Protein AF-K5ZKM0-F1 (afdb_monomer_lite)

Radius of gyration: 20.93 Å; chains: 1; bounding box: 51×48×50 Å

Structure (mmCIF, N/CA/C/O backbone):
data_AF-K5ZKM0-F1
#
_entry.id   AF-K5ZKM0-F1
#
loop_
_atom_site.group_PDB
_atom_site.id
_atom_site.type_symbol
_atom_site.label_atom_id
_atom_site.label_alt_id
_atom_site.label_comp_id
_atom_site.label_asym_id
_atom_site.label_entity_id
_atom_site.label_seq_id
_atom_site.pdbx_PDB_ins_code
_atom_site.Cartn_x
_atom_site.Cartn_y
_atom_site.Cartn_z
_atom_site.occupancy
_atom_site.B_iso_or_equiv
_atom_site.auth_seq_id
_atom_site.auth_comp_id
_atom_site.auth_asym_id
_atom_site.auth_atom_id
_atom_site.pdbx_PDB_model_num
ATOM 1 N N . MET A 1 1 ? 27.724 -3.318 -13.839 1.00 55.12 1 MET A N 1
ATOM 2 C CA . MET A 1 1 ? 26.305 -3.740 -13.854 1.00 55.12 1 MET A CA 1
ATOM 3 C C . MET A 1 1 ? 25.816 -4.066 -12.445 1.00 55.12 1 MET A C 1
ATOM 5 O O . MET A 1 1 ? 24.782 -3.535 -12.079 1.00 55.12 1 MET A O 1
ATOM 9 N N . GLU A 1 2 ? 26.570 -4.804 -11.618 1.00 61.38 2 GLU A N 1
ATOM 10 C CA . GLU A 1 2 ? 26.192 -5.079 -10.211 1.00 61.38 2 GLU A CA 1
ATOM 11 C C . GLU A 1 2 ? 25.971 -3.830 -9.340 1.00 61.38 2 GLU A C 1
ATOM 13 O O . GLU A 1 2 ? 25.011 -3.775 -8.576 1.00 61.38 2 GLU A O 1
ATOM 18 N N . THR A 1 3 ? 26.799 -2.793 -9.484 1.00 69.00 3 THR A N 1
ATOM 19 C CA . THR A 1 3 ? 26.662 -1.543 -8.714 1.00 69.00 3 THR A CA 1
ATOM 20 C C . THR A 1 3 ? 25.328 -0.833 -8.951 1.00 69.00 3 THR A C 1
ATOM 22 O O . THR A 1 3 ? 24.747 -0.298 -8.012 1.00 69.00 3 THR A O 1
ATOM 25 N N . ASN A 1 4 ? 24.800 -0.865 -10.178 1.00 69.69 4 ASN A N 1
ATOM 26 C CA . ASN A 1 4 ? 23.530 -0.218 -10.518 1.00 69.69 4 ASN A CA 1
ATOM 27 C C . ASN A 1 4 ? 22.342 -0.917 -9.848 1.00 69.69 4 ASN A C 1
ATOM 29 O O . ASN A 1 4 ? 21.410 -0.243 -9.424 1.00 69.69 4 ASN A O 1
ATOM 33 N N . ASN A 1 5 ? 22.402 -2.240 -9.692 1.00 72.06 5 ASN A N 1
ATOM 34 C CA . ASN A 1 5 ? 21.341 -3.018 -9.051 1.00 72.06 5 ASN A CA 1
ATOM 35 C C . ASN A 1 5 ? 21.298 -2.778 -7.535 1.00 72.06 5 ASN A C 1
ATOM 37 O O . ASN A 1 5 ? 20.221 -2.750 -6.951 1.00 72.06 5 ASN A O 1
ATOM 41 N N . LEU A 1 6 ? 22.454 -2.539 -6.904 1.00 77.62 6 LEU A N 1
ATOM 42 C CA . LEU A 1 6 ? 22.530 -2.163 -5.486 1.00 77.62 6 LEU A CA 1
ATOM 43 C C . LEU A 1 6 ? 22.080 -0.712 -5.238 1.00 77.62 6 LEU A C 1
ATOM 45 O O . LEU A 1 6 ? 21.530 -0.404 -4.184 1.00 77.62 6 LEU A O 1
ATOM 49 N N . LEU A 1 7 ? 22.299 0.182 -6.207 1.00 84.25 7 LEU A N 1
ATOM 50 C CA . LEU A 1 7 ? 21.907 1.594 -6.132 1.00 84.25 7 LEU A CA 1
ATOM 51 C C . LEU A 1 7 ? 20.444 1.837 -6.539 1.00 84.25 7 LEU A C 1
ATOM 53 O O . LEU A 1 7 ? 19.866 2.852 -6.148 1.00 84.25 7 LEU A O 1
ATOM 57 N N . ALA A 1 8 ? 19.835 0.922 -7.298 1.00 82.19 8 ALA A N 1
ATOM 58 C CA . ALA A 1 8 ? 18.485 1.069 -7.834 1.00 82.19 8 ALA A CA 1
ATOM 59 C C . ALA A 1 8 ? 17.401 1.308 -6.761 1.00 82.19 8 ALA A C 1
ATOM 61 O O . ALA A 1 8 ? 16.600 2.225 -6.971 1.00 82.19 8 ALA A O 1
ATOM 62 N N . PRO A 1 9 ? 17.375 0.608 -5.604 1.00 84.38 9 PRO A N 1
ATOM 63 C CA . PRO A 1 9 ? 16.399 0.879 -4.544 1.00 84.38 9 PRO A CA 1
ATOM 64 C C . PRO A 1 9 ? 16.574 2.268 -3.921 1.00 84.38 9 PRO A C 1
ATOM 66 O O . PRO A 1 9 ? 15.596 2.962 -3.658 1.00 84.38 9 PRO A O 1
ATOM 69 N N . LEU A 1 10 ? 17.821 2.711 -3.728 1.00 86.44 10 LEU A N 1
ATOM 70 C CA . LEU A 1 10 ? 18.122 4.031 -3.169 1.00 86.44 10 LEU A CA 1
ATOM 71 C C . LEU A 1 10 ? 17.677 5.149 -4.119 1.00 86.44 10 LEU A C 1
ATOM 73 O O . LEU A 1 10 ? 17.016 6.098 -3.699 1.00 86.44 10 LEU A O 1
ATOM 77 N N . PHE A 1 11 ? 18.005 5.020 -5.407 1.00 84.88 11 PHE A N 1
ATOM 78 C CA . PHE A 1 11 ? 17.559 5.955 -6.439 1.00 84.88 11 PHE A CA 1
ATOM 79 C C . PHE A 1 11 ? 16.040 5.950 -6.593 1.00 84.88 11 PHE A C 1
ATOM 81 O O . PHE A 1 11 ? 15.450 7.018 -6.743 1.00 84.88 11 PHE A O 1
ATOM 88 N N . PHE A 1 12 ? 15.399 4.782 -6.494 1.00 85.94 12 PHE A N 1
ATOM 89 C CA . PHE A 1 12 ? 13.944 4.680 -6.502 1.00 85.94 12 PHE A CA 1
ATOM 90 C C . PHE A 1 12 ? 13.325 5.460 -5.340 1.00 85.94 12 PHE A C 1
ATOM 92 O O . PHE A 1 12 ? 12.440 6.278 -5.568 1.00 85.94 12 PHE A O 1
ATOM 99 N N . VAL A 1 13 ? 13.819 5.275 -4.111 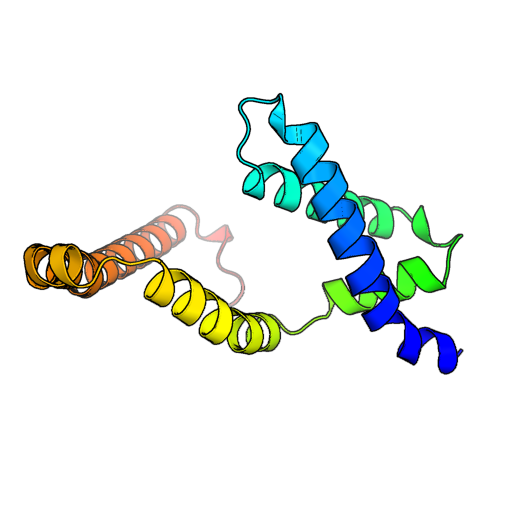1.00 88.31 13 VAL A N 1
ATOM 100 C CA . VAL A 1 13 ? 13.323 6.016 -2.942 1.00 88.31 13 VAL A CA 1
ATOM 101 C C . VAL A 1 13 ? 13.544 7.519 -3.113 1.00 88.31 13 VAL A C 1
ATOM 103 O O . VAL A 1 13 ? 12.625 8.296 -2.874 1.00 88.31 13 VAL A O 1
ATOM 106 N N . LEU A 1 14 ? 14.722 7.948 -3.574 1.00 90.31 14 LEU A N 1
ATOM 107 C CA . LEU A 1 14 ? 15.036 9.367 -3.766 1.00 90.31 14 LEU A CA 1
ATOM 108 C C . LEU A 1 14 ? 14.131 10.022 -4.823 1.00 90.31 14 LEU A C 1
ATOM 110 O O . LEU A 1 14 ? 13.525 11.063 -4.566 1.00 90.31 14 LEU A O 1
ATOM 114 N N . ILE A 1 15 ? 14.027 9.410 -6.005 1.00 87.75 15 ILE A N 1
ATOM 115 C CA . ILE A 1 15 ? 13.220 9.919 -7.121 1.00 87.75 15 ILE A CA 1
ATOM 116 C C . ILE A 1 15 ? 11.729 9.816 -6.791 1.00 87.75 15 ILE A C 1
ATOM 118 O O . ILE A 1 15 ? 10.984 10.750 -7.071 1.00 87.75 15 ILE A O 1
ATOM 122 N N . GLY A 1 16 ? 11.295 8.726 -6.157 1.00 88.25 16 GLY A N 1
ATOM 123 C CA . GLY A 1 16 ? 9.916 8.518 -5.725 1.00 88.25 16 GLY A CA 1
ATOM 124 C C . GLY A 1 16 ? 9.478 9.532 -4.670 1.00 88.25 16 GLY A C 1
ATOM 125 O O . GLY A 1 16 ? 8.415 10.138 -4.807 1.00 88.25 16 GLY A O 1
ATOM 126 N N . LEU A 1 17 ? 10.315 9.795 -3.661 1.00 90.38 17 LEU A N 1
ATOM 127 C CA . LEU A 1 17 ? 10.035 10.797 -2.629 1.00 90.38 17 LEU A CA 1
ATOM 128 C C . LEU A 1 17 ? 10.009 12.211 -3.221 1.00 90.38 17 LEU A C 1
ATOM 130 O O . LEU A 1 17 ? 9.095 12.985 -2.938 1.00 90.38 17 LEU A O 1
ATOM 134 N N . MET A 1 18 ? 10.984 12.547 -4.069 1.00 91.12 18 MET A N 1
ATOM 135 C CA . MET A 1 18 ? 11.067 13.865 -4.697 1.00 91.12 18 MET A CA 1
ATOM 136 C C . MET A 1 18 ? 9.920 14.094 -5.686 1.00 91.12 18 MET A C 1
ATOM 138 O O . MET A 1 18 ? 9.265 15.134 -5.633 1.00 91.12 18 MET A O 1
ATOM 142 N N . GLY A 1 19 ? 9.617 13.106 -6.529 1.00 90.25 19 GLY A N 1
ATOM 143 C CA . GLY A 1 19 ? 8.471 13.121 -7.435 1.00 90.25 19 GLY A CA 1
ATOM 144 C C . GLY A 1 19 ? 7.151 13.258 -6.678 1.00 90.25 19 GLY A C 1
ATOM 145 O O . GLY A 1 19 ? 6.348 14.128 -7.007 1.00 90.25 19 GLY A O 1
ATOM 146 N N . GLY A 1 20 ? 6.964 12.487 -5.603 1.00 90.44 20 GLY A N 1
ATOM 147 C CA . GLY A 1 20 ? 5.804 12.599 -4.719 1.00 90.44 20 GLY A CA 1
ATOM 148 C C . GLY A 1 20 ? 5.684 13.976 -4.059 1.00 90.44 20 GLY A C 1
ATOM 149 O O . GLY A 1 20 ? 4.603 14.560 -4.042 1.00 90.44 20 GLY A O 1
ATOM 150 N N . ALA A 1 21 ? 6.786 14.557 -3.577 1.00 91.50 21 ALA A N 1
ATOM 151 C CA . ALA A 1 21 ? 6.792 15.891 -2.975 1.00 91.50 21 ALA A CA 1
ATOM 152 C C . ALA A 1 21 ? 6.443 16.996 -3.988 1.00 91.50 21 ALA A C 1
ATOM 154 O O . ALA A 1 21 ? 5.619 17.866 -3.693 1.00 91.50 21 ALA A O 1
ATOM 155 N N . ILE A 1 22 ? 7.019 16.937 -5.193 1.00 91.69 22 ILE A N 1
ATOM 156 C CA . ILE A 1 22 ? 6.701 17.857 -6.295 1.00 91.69 22 ILE A CA 1
ATOM 157 C C . ILE A 1 22 ? 5.225 17.727 -6.670 1.00 91.69 22 ILE A C 1
ATOM 159 O O . ILE A 1 22 ? 4.527 18.734 -6.792 1.00 91.69 22 ILE A O 1
ATOM 163 N N . LEU A 1 23 ? 4.726 16.496 -6.790 1.00 90.38 23 LEU A N 1
ATOM 164 C CA . LEU A 1 23 ? 3.331 16.226 -7.107 1.00 90.38 23 LEU A CA 1
ATOM 165 C C . LEU A 1 23 ? 2.401 16.746 -6.004 1.00 90.38 23 LEU A C 1
ATOM 167 O O . LEU A 1 23 ? 1.409 17.404 -6.303 1.00 90.38 23 LEU A O 1
ATOM 171 N N . LYS A 1 24 ? 2.751 16.551 -4.727 1.00 88.56 24 LYS A N 1
ATOM 172 C CA . LYS A 1 24 ? 2.005 17.089 -3.579 1.00 88.56 24 LYS A CA 1
ATOM 173 C C . LYS A 1 24 ? 1.911 18.607 -3.640 1.00 88.56 24 LYS A C 1
ATOM 175 O O . LYS A 1 24 ? 0.851 19.172 -3.383 1.00 88.56 24 LYS A O 1
ATOM 180 N N . PHE A 1 25 ? 3.009 19.271 -3.991 1.00 88.44 25 PHE A N 1
ATOM 181 C CA . PHE A 1 25 ? 3.037 20.719 -4.136 1.00 88.44 25 PHE A CA 1
ATOM 182 C C . PHE A 1 25 ? 2.222 21.200 -5.347 1.00 88.44 25 PHE A C 1
ATOM 184 O O . PHE A 1 25 ? 1.438 22.140 -5.217 1.00 88.44 25 PHE A O 1
ATOM 191 N N . GLY A 1 26 ? 2.354 20.536 -6.499 1.00 85.81 26 GLY A N 1
ATOM 192 C CA . GLY A 1 26 ? 1.636 20.877 -7.730 1.00 85.81 26 GLY A CA 1
ATOM 193 C C . GLY A 1 26 ? 0.124 20.663 -7.624 1.00 85.81 26 GLY A C 1
ATOM 194 O O . GLY A 1 26 ? -0.654 21.529 -8.024 1.00 85.81 26 GLY A O 1
ATOM 195 N N . LEU A 1 27 ? -0.302 19.557 -7.009 1.00 84.62 27 LEU A N 1
ATOM 196 C CA . LEU A 1 27 ? -1.719 19.228 -6.833 1.00 84.62 27 LEU A CA 1
ATOM 197 C C . LEU A 1 27 ? -2.386 20.007 -5.700 1.00 84.62 27 LEU A C 1
ATOM 199 O O . LEU A 1 27 ? -3.610 20.019 -5.634 1.00 84.62 27 LEU A O 1
ATOM 203 N N . LYS A 1 28 ? -1.634 20.731 -4.860 1.00 79.75 28 LYS A N 1
ATOM 204 C CA . LYS A 1 28 ? -2.203 21.560 -3.782 1.00 79.75 28 LYS A CA 1
ATOM 205 C C . LYS A 1 28 ? -3.200 22.612 -4.293 1.00 79.75 28 LYS A C 1
ATOM 207 O O . LYS A 1 28 ? -4.050 23.064 -3.533 1.00 79.75 28 LYS A O 1
ATOM 212 N N . LYS A 1 29 ? -3.086 23.025 -5.562 1.00 77.12 29 LYS A N 1
ATOM 213 C CA . LYS A 1 29 ? -3.991 23.992 -6.209 1.00 77.12 29 LYS A CA 1
ATOM 214 C C . LYS A 1 29 ? -5.159 23.345 -6.962 1.00 77.12 29 LYS A C 1
ATOM 216 O O . LYS A 1 29 ? -6.019 24.068 -7.455 1.00 77.12 29 LYS A O 1
ATOM 221 N N . MET A 1 30 ? -5.184 22.020 -7.086 1.00 82.19 30 MET A N 1
ATOM 222 C CA . MET A 1 30 ? -6.235 21.283 -7.785 1.00 82.19 30 MET A CA 1
ATOM 223 C C . MET A 1 30 ? -7.250 20.716 -6.782 1.00 82.19 30 MET A C 1
ATOM 225 O O . MET A 1 30 ? -6.880 20.401 -5.655 1.00 82.19 30 MET A O 1
ATOM 229 N N . PRO A 1 31 ? -8.518 20.514 -7.181 1.00 82.38 31 PRO A N 1
ATOM 230 C CA . PRO A 1 31 ? -9.529 19.885 -6.326 1.00 82.38 31 PRO A CA 1
ATOM 231 C C . PRO A 1 31 ? -9.323 18.368 -6.151 1.00 82.38 31 PRO A C 1
ATOM 233 O O . PRO A 1 31 ? -10.118 17.711 -5.483 1.00 82.38 31 PRO A O 1
ATOM 236 N N . LEU A 1 32 ? -8.299 17.790 -6.788 1.00 83.50 32 LEU A N 1
ATOM 237 C CA . LEU A 1 32 ? -8.058 16.351 -6.791 1.00 83.50 32 LEU A CA 1
ATOM 238 C C . LEU A 1 32 ? -7.311 15.906 -5.523 1.00 83.50 32 LEU A C 1
ATOM 240 O O . LEU A 1 32 ? -6.318 16.538 -5.151 1.00 83.50 32 LEU A O 1
ATOM 244 N N . PRO A 1 33 ? -7.709 14.780 -4.898 1.00 87.81 33 PRO A N 1
ATOM 245 C CA . PRO A 1 33 ? -6.948 14.184 -3.809 1.00 87.81 33 PRO A CA 1
ATOM 246 C C . PRO A 1 33 ? -5.527 13.833 -4.258 1.00 87.81 33 PRO A C 1
ATOM 248 O O . PRO A 1 33 ? -5.321 13.253 -5.326 1.00 87.81 33 PRO A O 1
ATOM 251 N N . TYR A 1 34 ? -4.542 14.117 -3.406 1.00 88.06 34 TYR A N 1
ATOM 252 C CA . TYR A 1 34 ? -3.138 13.794 -3.681 1.00 88.06 34 TYR A CA 1
ATOM 253 C C . TYR A 1 34 ? -2.918 12.299 -3.981 1.00 88.06 34 TYR A C 1
ATOM 255 O O . TYR A 1 34 ? -2.112 11.962 -4.846 1.00 88.06 34 TYR A O 1
ATOM 263 N N . SER A 1 35 ? -3.672 11.408 -3.329 1.00 89.94 35 SER A N 1
ATOM 264 C CA . SER A 1 35 ? -3.606 9.958 -3.560 1.00 89.94 35 SER A CA 1
ATOM 265 C C . SER A 1 35 ? -3.957 9.566 -4.998 1.00 89.94 35 SER A C 1
ATOM 267 O O . SER A 1 35 ? -3.260 8.749 -5.595 1.00 89.94 35 SER A O 1
ATOM 269 N N . VAL A 1 36 ? -4.989 10.187 -5.580 1.00 91.75 36 VAL A N 1
ATOM 270 C CA . VAL A 1 36 ? -5.413 9.953 -6.972 1.00 91.75 36 VAL A CA 1
ATOM 271 C C . VAL A 1 36 ? -4.328 10.417 -7.939 1.00 91.75 36 VAL A C 1
ATOM 273 O O . VAL A 1 36 ? -3.999 9.714 -8.891 1.00 91.75 36 VAL A O 1
ATOM 276 N N . GLY A 1 37 ? -3.731 11.579 -7.666 1.00 91.12 37 GLY A N 1
ATOM 277 C CA . GLY A 1 37 ? -2.614 12.092 -8.453 1.00 91.12 37 GLY A CA 1
ATOM 278 C C . GLY A 1 37 ? -1.404 11.170 -8.429 1.00 91.12 37 GLY A C 1
ATOM 279 O O . GLY A 1 37 ? -0.842 10.872 -9.479 1.00 91.12 37 GLY A O 1
ATOM 280 N N . LEU A 1 38 ? -1.021 10.699 -7.240 1.00 90.31 38 LEU A N 1
ATOM 281 C CA . LEU A 1 38 ? 0.118 9.800 -7.068 1.00 90.31 38 LEU A CA 1
ATOM 282 C C . LEU A 1 38 ? -0.103 8.462 -7.784 1.00 90.31 38 LEU A C 1
ATOM 284 O O . LEU A 1 38 ? 0.809 7.967 -8.445 1.00 90.31 38 LEU A O 1
ATOM 288 N N . PHE A 1 39 ? -1.323 7.922 -7.721 1.00 91.75 39 PHE A N 1
ATOM 289 C CA . PHE A 1 39 ? -1.707 6.723 -8.464 1.00 91.75 39 PHE A CA 1
ATOM 290 C C . PHE A 1 39 ? -1.602 6.928 -9.982 1.00 91.75 39 PHE A C 1
ATOM 292 O O . PHE A 1 39 ? -0.952 6.141 -10.669 1.00 91.75 39 PHE A O 1
ATOM 299 N N . ALA A 1 40 ? -2.176 8.016 -10.507 1.00 92.81 40 ALA A N 1
ATOM 300 C CA . ALA A 1 40 ? -2.104 8.337 -11.931 1.00 92.81 40 ALA A CA 1
ATOM 301 C C . ALA A 1 40 ? -0.656 8.550 -12.401 1.00 92.81 40 ALA A C 1
ATOM 303 O O . ALA A 1 40 ? -0.279 8.084 -13.471 1.00 92.81 40 ALA A O 1
ATOM 304 N N . PHE A 1 41 ? 0.173 9.205 -11.587 1.00 91.12 41 PHE A N 1
ATOM 305 C CA . PHE A 1 41 ? 1.590 9.411 -11.874 1.00 91.12 41 PHE A CA 1
ATOM 306 C C . PHE A 1 41 ? 2.366 8.089 -11.966 1.00 91.12 41 PHE A C 1
ATOM 308 O O . PHE A 1 41 ? 3.114 7.889 -12.922 1.00 91.12 41 PHE A O 1
ATOM 315 N N . GLY A 1 42 ? 2.148 7.164 -11.026 1.00 90.38 42 GLY A N 1
ATOM 316 C CA . GLY A 1 42 ? 2.743 5.825 -11.080 1.00 90.38 42 GLY A CA 1
ATOM 317 C C . GLY A 1 42 ? 2.304 5.038 -12.318 1.00 90.38 42 GLY A C 1
ATOM 318 O O . GLY A 1 42 ? 3.139 4.437 -12.993 1.00 90.38 42 GLY A O 1
ATOM 319 N N . LEU A 1 43 ? 1.015 5.109 -12.667 1.00 92.25 43 LEU A N 1
ATOM 320 C CA . LEU A 1 43 ? 0.470 4.473 -13.869 1.00 92.25 43 LEU A CA 1
ATOM 321 C C . LEU A 1 43 ? 1.120 5.043 -15.137 1.00 92.25 43 LEU A C 1
ATOM 323 O O . LEU A 1 43 ? 1.572 4.276 -15.985 1.00 92.25 43 LEU A O 1
ATOM 327 N N . LEU A 1 44 ? 1.242 6.371 -15.239 1.00 91.44 44 LEU A N 1
ATOM 328 C CA . LEU A 1 44 ? 1.923 7.024 -16.357 1.00 91.44 44 LEU A CA 1
ATOM 329 C C . LEU A 1 44 ? 3.368 6.536 -16.482 1.00 91.44 44 LEU A C 1
ATOM 331 O O . LEU A 1 44 ? 3.743 6.067 -17.554 1.00 91.44 44 LEU A O 1
ATOM 335 N N . ILE A 1 45 ? 4.157 6.569 -15.402 1.00 89.25 45 ILE A N 1
ATOM 336 C CA . ILE A 1 45 ? 5.550 6.090 -15.420 1.00 89.25 45 ILE A CA 1
ATOM 337 C C . ILE A 1 45 ? 5.633 4.633 -15.889 1.00 89.25 45 ILE A C 1
ATOM 339 O O . ILE A 1 45 ? 6.441 4.333 -16.766 1.00 89.25 45 ILE A O 1
ATOM 343 N N . GLY A 1 46 ? 4.773 3.750 -15.375 1.00 89.00 46 GLY A N 1
ATOM 344 C CA . GLY A 1 46 ? 4.734 2.349 -15.802 1.00 89.00 46 GLY A CA 1
ATOM 345 C C . GLY A 1 46 ? 4.391 2.187 -17.287 1.00 89.00 46 GLY A C 1
ATOM 346 O O . GLY A 1 46 ? 4.990 1.370 -17.984 1.00 89.00 46 GLY A O 1
ATOM 347 N N . THR A 1 47 ? 3.469 2.999 -17.816 1.00 89.19 47 THR A N 1
ATOM 348 C CA . THR A 1 47 ? 3.154 2.979 -19.255 1.00 89.19 47 THR A CA 1
ATOM 349 C C . THR A 1 47 ? 4.289 3.528 -20.119 1.00 89.19 47 THR A C 1
ATOM 351 O O . THR A 1 47 ? 4.565 2.959 -21.172 1.00 89.19 47 THR A O 1
ATOM 354 N N . PHE A 1 48 ? 4.981 4.584 -19.678 1.00 88.06 48 PHE A N 1
ATOM 355 C CA . PHE A 1 48 ? 6.129 5.150 -20.391 1.00 88.06 48 PHE A CA 1
ATOM 356 C C . PHE A 1 48 ? 7.316 4.182 -20.439 1.00 88.06 48 PHE A C 1
ATOM 358 O O . PHE A 1 48 ? 7.971 4.088 -21.478 1.00 88.06 48 PHE A O 1
ATOM 365 N N . ASP A 1 49 ? 7.566 3.432 -19.361 1.00 86.12 49 ASP A N 1
ATOM 366 C CA . ASP A 1 49 ? 8.579 2.371 -19.347 1.00 86.12 49 ASP A CA 1
ATOM 367 C C . ASP A 1 49 ? 8.264 1.291 -20.394 1.00 86.12 49 ASP A C 1
ATOM 369 O O . ASP A 1 49 ? 9.114 0.945 -21.215 1.00 86.12 49 ASP A O 1
ATOM 373 N N . ARG A 1 50 ? 6.996 0.862 -20.481 1.00 83.12 50 ARG A N 1
ATOM 374 C CA . ARG A 1 50 ? 6.548 -0.146 -21.455 1.00 83.12 50 ARG A CA 1
ATOM 375 C C . ARG A 1 50 ? 6.681 0.291 -22.921 1.00 83.12 50 ARG A C 1
ATOM 377 O O . ARG A 1 50 ? 6.808 -0.563 -23.793 1.00 83.12 50 ARG A O 1
ATOM 384 N N . ILE A 1 51 ? 6.639 1.594 -23.205 1.00 85.19 51 ILE A N 1
ATOM 385 C CA . ILE A 1 51 ? 6.772 2.158 -24.565 1.00 85.19 51 ILE A CA 1
ATOM 386 C C . ILE A 1 51 ? 8.259 2.325 -24.967 1.00 85.19 51 ILE A C 1
ATOM 388 O O . ILE A 1 51 ? 8.558 2.700 -26.098 1.00 85.19 51 ILE A O 1
ATOM 392 N N . GLY A 1 52 ? 9.209 2.020 -24.073 1.00 78.75 52 GLY A N 1
ATOM 393 C CA . GLY A 1 52 ? 10.650 2.057 -24.358 1.00 78.75 52 GLY A CA 1
ATOM 394 C C . GLY A 1 52 ? 11.295 3.438 -24.196 1.00 78.75 52 GLY A C 1
ATOM 395 O O . GLY A 1 52 ? 12.472 3.617 -24.498 1.00 78.75 52 GLY A O 1
ATOM 396 N N . TRP A 1 53 ? 10.567 4.433 -23.675 1.00 76.94 53 TRP A N 1
ATOM 397 C CA . TRP A 1 53 ? 11.101 5.790 -23.464 1.00 76.94 53 TRP A CA 1
ATOM 398 C C . TRP A 1 53 ? 12.239 5.849 -22.434 1.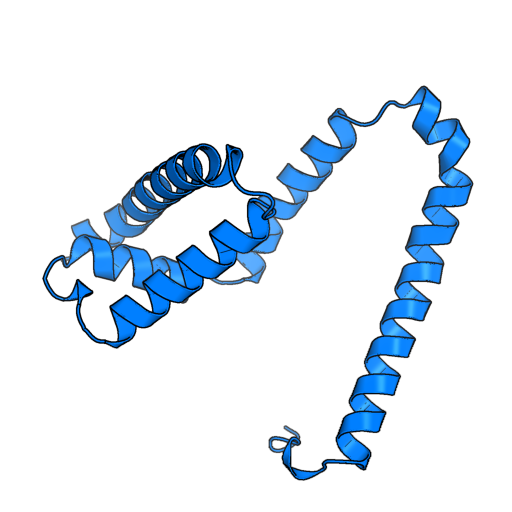00 76.94 53 TRP A C 1
ATOM 400 O O . TRP A 1 53 ? 13.047 6.779 -22.456 1.00 76.94 53 TRP A O 1
ATOM 410 N N . LEU A 1 54 ? 12.315 4.868 -21.533 1.00 71.50 54 LEU A N 1
ATOM 411 C CA . LEU A 1 54 ? 13.286 4.834 -20.440 1.00 71.50 54 LEU A CA 1
ATOM 412 C C . LEU A 1 54 ? 14.565 4.042 -20.738 1.00 71.50 54 LEU A C 1
ATOM 414 O O . LEU A 1 54 ? 15.469 4.019 -19.900 1.00 71.50 54 LEU A O 1
ATOM 418 N N . GLU A 1 55 ? 14.697 3.447 -21.928 1.00 73.31 55 GLU A N 1
ATOM 419 C CA . GLU A 1 5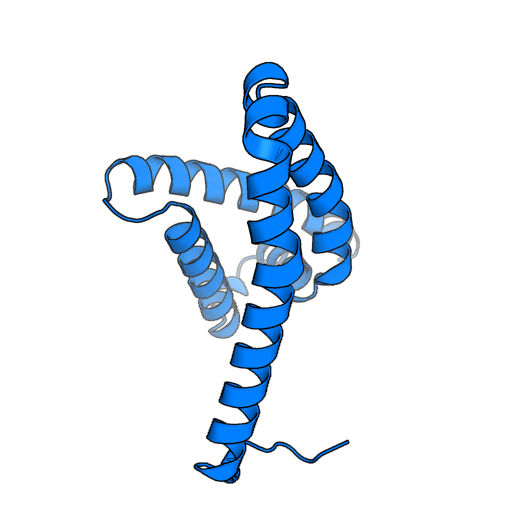5 ? 15.902 2.693 -22.313 1.00 73.31 55 GLU A CA 1
ATOM 420 C C . GLU A 1 55 ? 17.175 3.554 -22.288 1.00 73.31 55 GLU A C 1
ATOM 422 O O . GLU A 1 55 ? 18.264 3.060 -21.993 1.00 73.31 55 GLU A O 1
ATOM 427 N N . SER A 1 56 ? 17.027 4.863 -22.503 1.00 73.31 56 SER A N 1
ATOM 428 C CA . SER A 1 56 ? 18.122 5.838 -22.510 1.00 73.31 56 SER A CA 1
ATOM 429 C C . SER A 1 56 ? 18.771 6.074 -21.138 1.00 73.31 56 SER A C 1
ATOM 431 O O . SER A 1 56 ? 19.858 6.648 -21.079 1.00 73.31 56 SER A O 1
ATOM 433 N N . ILE A 1 57 ? 18.139 5.665 -20.026 1.00 80.62 57 ILE A N 1
ATOM 434 C CA . ILE A 1 57 ? 18.659 5.875 -18.663 1.00 80.62 57 ILE A CA 1
ATOM 435 C C . ILE A 1 57 ? 18.651 4.541 -17.888 1.00 80.62 57 ILE A C 1
ATOM 437 O O . ILE A 1 57 ? 17.697 4.249 -17.159 1.00 80.62 57 ILE A O 1
ATOM 441 N N . PRO A 1 58 ? 19.735 3.740 -17.969 1.00 81.81 58 PRO A N 1
ATOM 442 C CA . PRO A 1 58 ? 19.783 2.390 -17.397 1.00 81.81 58 PRO A CA 1
ATOM 443 C C . PRO A 1 58 ? 19.498 2.321 -15.890 1.00 81.81 58 PRO A C 1
ATOM 445 O O . PRO A 1 58 ? 18.891 1.359 -15.418 1.00 81.81 58 PRO A O 1
ATOM 448 N N . ILE A 1 59 ? 19.914 3.339 -15.125 1.00 82.38 59 ILE A N 1
ATOM 449 C CA . ILE A 1 59 ? 19.681 3.396 -13.673 1.00 82.38 59 ILE A CA 1
ATOM 450 C C . ILE A 1 59 ? 18.202 3.639 -13.339 1.00 82.38 59 ILE A C 1
ATOM 452 O O . ILE A 1 59 ? 17.673 3.003 -12.435 1.00 82.38 59 ILE A O 1
ATOM 456 N N . LEU A 1 60 ? 17.514 4.491 -14.108 1.00 83.56 60 LEU A N 1
ATOM 457 C CA . LEU A 1 60 ? 16.100 4.806 -13.903 1.00 83.56 60 LEU A CA 1
ATOM 458 C C . LEU A 1 60 ? 15.219 3.606 -14.261 1.00 83.56 60 LEU A C 1
ATOM 460 O O . LEU A 1 60 ? 14.316 3.266 -13.500 1.00 83.56 60 LEU A O 1
ATOM 464 N N . LYS A 1 61 ? 15.542 2.922 -15.366 1.00 85.56 61 LYS A N 1
ATOM 465 C CA . LYS A 1 61 ? 14.891 1.666 -15.755 1.00 85.56 61 LYS A CA 1
ATOM 466 C C . LYS A 1 61 ? 15.046 0.596 -14.673 1.00 85.56 61 LYS A C 1
ATOM 468 O O . LYS A 1 61 ? 14.062 -0.013 -14.277 1.00 85.56 61 LYS A O 1
ATOM 473 N N . SER A 1 62 ? 16.256 0.421 -14.137 1.00 85.56 62 SER A N 1
ATOM 474 C CA . SER A 1 62 ? 16.516 -0.548 -13.057 1.00 85.56 62 SER A CA 1
ATOM 475 C C . SER A 1 62 ? 15.744 -0.210 -11.772 1.00 85.56 62 SER A C 1
ATOM 477 O O . SER A 1 62 ? 15.249 -1.104 -11.094 1.00 85.56 62 SER A O 1
ATOM 479 N N . SER A 1 63 ? 15.601 1.079 -11.441 1.00 86.50 63 SER A N 1
ATOM 480 C CA . SER A 1 63 ? 14.803 1.542 -10.298 1.00 86.50 63 SER A CA 1
ATOM 481 C C . SER A 1 63 ? 13.300 1.303 -10.471 1.00 86.50 63 SER A C 1
ATOM 483 O O . SER A 1 63 ? 12.632 0.937 -9.507 1.00 86.50 63 SER A O 1
ATOM 485 N N . ILE A 1 64 ? 12.759 1.510 -11.673 1.00 87.50 64 ILE A N 1
ATOM 486 C CA . ILE A 1 64 ? 11.334 1.280 -11.959 1.00 87.50 64 ILE A CA 1
ATOM 487 C C . ILE A 1 64 ? 11.024 -0.211 -12.036 1.00 87.50 64 ILE A C 1
ATOM 489 O O . ILE A 1 64 ? 10.013 -0.637 -11.490 1.00 87.50 64 ILE A O 1
ATOM 493 N N . ASP A 1 65 ? 11.917 -1.008 -12.619 1.00 87.38 65 ASP A N 1
ATOM 494 C CA . ASP A 1 65 ? 11.793 -2.465 -12.651 1.00 87.38 65 ASP A CA 1
ATOM 495 C C . ASP A 1 65 ? 11.843 -3.058 -11.232 1.00 87.38 65 ASP A C 1
ATOM 497 O O . ASP A 1 65 ? 11.015 -3.891 -10.869 1.00 87.38 65 ASP A O 1
ATOM 501 N N . PHE A 1 66 ? 12.730 -2.549 -10.368 1.00 86.44 66 PHE A N 1
ATOM 502 C CA . PHE A 1 66 ? 12.733 -2.896 -8.944 1.00 86.44 66 PHE A CA 1
ATOM 503 C C . PHE A 1 66 ? 11.393 -2.572 -8.265 1.00 86.44 66 PHE A C 1
ATOM 505 O O . PHE A 1 66 ? 10.864 -3.390 -7.518 1.00 86.44 66 PHE A O 1
ATOM 512 N N . ALA A 1 67 ? 10.831 -1.393 -8.534 1.00 86.25 67 ALA A N 1
ATOM 513 C CA . ALA A 1 67 ? 9.561 -0.972 -7.954 1.00 86.25 67 ALA A CA 1
ATOM 514 C C . ALA A 1 67 ? 8.362 -1.782 -8.469 1.00 86.25 67 ALA A C 1
ATOM 516 O O . ALA A 1 67 ? 7.470 -2.109 -7.691 1.00 86.25 67 ALA A O 1
ATOM 517 N N . GLY A 1 68 ? 8.344 -2.117 -9.762 1.00 86.88 68 GLY A N 1
ATOM 518 C CA . GLY A 1 68 ? 7.286 -2.905 -10.394 1.00 86.88 68 GLY A CA 1
ATOM 519 C C . GLY A 1 68 ? 7.284 -4.374 -9.970 1.00 86.88 68 GLY A C 1
ATOM 520 O O . GLY A 1 68 ? 6.221 -4.984 -9.911 1.00 86.88 68 GLY A O 1
ATOM 521 N N . ASN A 1 69 ? 8.452 -4.922 -9.624 1.00 88.56 69 ASN A N 1
ATOM 522 C CA . ASN A 1 69 ? 8.603 -6.293 -9.127 1.00 88.56 69 ASN A CA 1
ATOM 523 C C . ASN A 1 69 ? 8.660 -6.382 -7.590 1.00 88.56 69 ASN A C 1
ATOM 525 O O . ASN A 1 69 ? 8.895 -7.461 -7.040 1.00 88.56 69 ASN A O 1
ATOM 529 N N . ALA A 1 70 ? 8.472 -5.267 -6.877 1.00 87.19 70 ALA A N 1
ATOM 530 C CA . ALA A 1 70 ? 8.458 -5.266 -5.421 1.00 87.19 70 ALA A CA 1
ATOM 531 C C . ALA A 1 70 ? 7.280 -6.102 -4.902 1.00 87.19 70 ALA A C 1
ATOM 533 O O . ALA A 1 70 ? 6.141 -5.940 -5.340 1.00 87.19 70 ALA A O 1
ATOM 534 N N . ASN A 1 71 ? 7.548 -6.987 -3.938 1.00 90.06 71 ASN A N 1
ATOM 535 C CA . ASN A 1 71 ? 6.505 -7.831 -3.370 1.00 90.06 71 ASN A CA 1
ATOM 536 C C . ASN A 1 71 ? 5.481 -6.957 -2.604 1.00 90.06 71 ASN A C 1
ATOM 538 O O . ASN A 1 71 ? 5.877 -6.250 -1.666 1.00 90.06 71 ASN A O 1
ATOM 542 N N . PRO A 1 72 ? 4.181 -7.010 -2.957 1.00 88.88 72 PRO A N 1
ATOM 543 C CA . PRO A 1 72 ? 3.147 -6.229 -2.281 1.00 88.88 72 PRO A CA 1
ATOM 544 C C . PRO A 1 72 ? 3.040 -6.543 -0.782 1.00 88.88 72 PRO A C 1
ATOM 546 O O . PRO A 1 72 ? 2.780 -5.635 0.008 1.00 88.88 72 PRO A O 1
ATOM 549 N N . ASP A 1 73 ? 3.320 -7.779 -0.362 1.00 93.38 73 ASP A N 1
ATOM 550 C CA . ASP A 1 73 ? 3.291 -8.168 1.051 1.00 93.38 73 ASP A CA 1
ATOM 551 C C . ASP A 1 73 ? 4.404 -7.474 1.843 1.00 93.38 73 ASP A C 1
ATOM 553 O O . ASP A 1 73 ? 4.193 -7.039 2.972 1.00 93.38 73 ASP A O 1
ATOM 557 N N . MET A 1 74 ? 5.589 -7.303 1.244 1.00 89.31 74 MET A N 1
ATOM 558 C CA . MET A 1 74 ? 6.694 -6.584 1.887 1.00 89.31 74 MET A CA 1
ATOM 559 C C . MET A 1 74 ? 6.344 -5.111 2.098 1.00 89.31 74 MET A C 1
ATOM 561 O O . MET A 1 74 ? 6.615 -4.563 3.165 1.00 89.31 74 MET A O 1
ATOM 565 N N . ILE A 1 75 ? 5.712 -4.484 1.102 1.00 89.75 75 ILE A N 1
ATOM 566 C CA . ILE A 1 75 ? 5.205 -3.110 1.198 1.00 89.75 75 ILE A CA 1
ATOM 567 C C . ILE A 1 75 ? 4.202 -3.027 2.353 1.00 89.75 75 ILE A C 1
ATOM 569 O O . ILE A 1 75 ? 4.363 -2.191 3.242 1.00 89.75 75 ILE A O 1
ATOM 573 N N . LEU A 1 76 ? 3.216 -3.928 2.391 1.00 91.50 76 LEU A N 1
ATOM 574 C CA . LEU A 1 76 ? 2.218 -3.963 3.456 1.00 91.50 76 LEU A CA 1
ATOM 575 C C . LEU A 1 76 ? 2.864 -4.130 4.836 1.00 91.50 76 LEU A C 1
ATOM 577 O O . LEU A 1 76 ? 2.572 -3.344 5.729 1.00 91.50 76 LEU A O 1
ATOM 581 N N . TYR A 1 77 ? 3.767 -5.093 5.020 1.00 93.50 77 TYR A N 1
ATOM 582 C CA . TYR A 1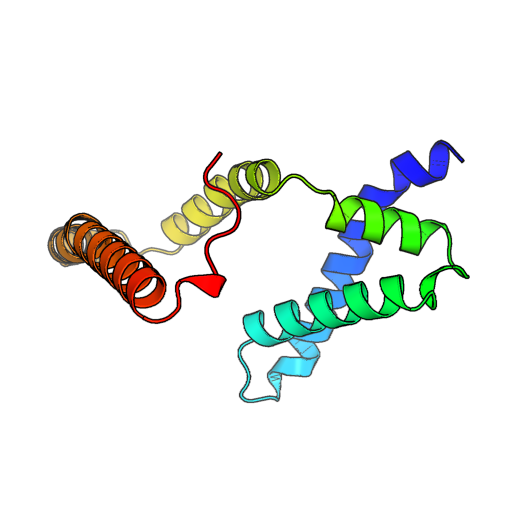 77 ? 4.389 -5.353 6.322 1.00 93.50 77 TYR A CA 1
ATOM 583 C C . TYR A 1 77 ? 5.330 -4.245 6.794 1.00 93.50 77 TYR A C 1
ATOM 585 O O . TYR A 1 77 ? 5.461 -4.045 7.999 1.00 93.50 77 TYR A O 1
ATOM 593 N N . ILE A 1 78 ? 5.964 -3.508 5.880 1.00 91.81 78 ILE A N 1
ATOM 594 C CA . ILE A 1 78 ? 6.795 -2.352 6.235 1.00 91.81 78 ILE A CA 1
ATOM 595 C C . ILE A 1 78 ? 5.912 -1.151 6.591 1.00 91.81 78 ILE A C 1
ATOM 597 O O . ILE A 1 78 ? 6.136 -0.507 7.614 1.00 91.81 78 ILE A O 1
ATOM 601 N N . PHE A 1 79 ? 4.903 -0.843 5.771 1.00 91.94 79 PHE A N 1
ATOM 602 C CA . PHE A 1 79 ? 4.098 0.365 5.952 1.00 91.94 79 PHE A CA 1
ATOM 603 C C . PHE A 1 79 ? 3.011 0.222 7.010 1.00 91.94 79 PHE A C 1
ATOM 605 O O . PHE A 1 79 ? 2.764 1.181 7.729 1.00 91.94 79 PHE A O 1
ATOM 612 N N . LEU A 1 80 ? 2.362 -0.935 7.142 1.00 95.31 80 LEU A N 1
ATOM 613 C CA . LEU A 1 80 ? 1.218 -1.106 8.040 1.00 95.31 80 LEU A CA 1
ATOM 614 C C . LEU A 1 80 ? 1.561 -0.788 9.507 1.00 95.31 80 LEU A C 1
ATOM 616 O O . LEU A 1 80 ? 0.819 -0.013 10.106 1.00 95.31 80 LEU A O 1
ATOM 620 N N . PRO A 1 81 ? 2.676 -1.263 10.096 1.00 95.25 81 PRO A N 1
ATOM 621 C CA . PRO A 1 81 ? 3.044 -0.891 11.462 1.00 95.25 81 PRO A CA 1
ATOM 622 C C . PRO A 1 81 ? 3.299 0.611 11.618 1.00 95.25 81 PRO A C 1
ATOM 624 O O . PRO A 1 81 ? 2.864 1.207 12.599 1.00 95.25 81 PRO A O 1
ATOM 627 N N . ILE A 1 82 ? 3.966 1.224 10.635 1.00 95.19 82 ILE A N 1
ATOM 628 C CA . ILE A 1 82 ? 4.294 2.654 10.637 1.00 95.19 82 ILE A CA 1
ATOM 629 C C . ILE A 1 82 ? 3.009 3.486 10.533 1.00 95.19 82 ILE A C 1
ATOM 631 O O . ILE A 1 82 ? 2.803 4.390 11.333 1.00 95.19 82 ILE A O 1
ATOM 635 N N . LEU A 1 83 ? 2.122 3.147 9.593 1.00 94.25 83 LEU A N 1
ATOM 636 C CA . LEU A 1 83 ? 0.858 3.843 9.349 1.00 94.25 83 LEU A CA 1
ATOM 637 C C . LEU A 1 83 ? -0.123 3.687 10.512 1.00 94.25 83 LEU A C 1
ATOM 639 O O . LEU A 1 83 ? -0.766 4.659 10.897 1.00 94.25 83 LEU A O 1
ATOM 643 N N . ILE A 1 84 ? -0.247 2.481 11.080 1.00 94.31 84 ILE A N 1
ATOM 644 C CA . ILE A 1 84 ? -1.129 2.257 12.232 1.00 94.31 84 ILE A CA 1
ATOM 645 C C . ILE A 1 84 ? -0.610 3.018 13.448 1.00 94.31 84 ILE A C 1
ATOM 647 O O . ILE A 1 84 ? -1.409 3.624 14.156 1.00 94.31 84 ILE A O 1
ATOM 651 N N . PHE A 1 85 ? 0.702 3.006 13.696 1.00 96.00 85 PHE A N 1
ATOM 652 C CA . PHE A 1 85 ? 1.286 3.750 14.808 1.00 96.00 85 PHE A CA 1
ATOM 653 C C . PHE A 1 85 ? 1.107 5.263 14.645 1.00 96.00 85 PHE A C 1
ATOM 655 O O . PHE A 1 85 ? 0.694 5.918 15.596 1.00 96.00 85 PHE A O 1
ATOM 662 N N . ASP A 1 86 ? 1.366 5.800 13.451 1.00 95.94 86 ASP A N 1
ATOM 663 C CA . ASP A 1 86 ? 1.198 7.224 13.136 1.00 95.94 86 ASP A CA 1
ATOM 664 C C . ASP A 1 86 ? -0.257 7.672 13.345 1.00 95.94 86 ASP A C 1
ATOM 666 O O . ASP A 1 86 ? -0.532 8.588 14.120 1.00 95.94 86 ASP A O 1
ATOM 670 N N . ALA A 1 87 ? -1.212 6.926 12.776 1.00 93.06 87 ALA A N 1
ATOM 671 C CA . ALA A 1 87 ? -2.635 7.184 12.974 1.00 93.06 87 ALA A CA 1
ATOM 672 C C . ALA A 1 87 ? -3.051 7.046 14.449 1.00 93.06 87 ALA A C 1
ATOM 674 O O . ALA A 1 87 ? -3.829 7.853 14.947 1.00 93.06 87 ALA A O 1
ATOM 675 N N . ALA A 1 88 ? -2.537 6.045 15.171 1.00 92.56 88 ALA A N 1
ATOM 676 C CA . ALA A 1 88 ? -2.840 5.854 16.588 1.00 92.56 88 ALA A CA 1
ATOM 677 C C . ALA A 1 88 ? -2.262 6.964 17.477 1.00 92.56 88 ALA A C 1
ATOM 679 O O . ALA A 1 88 ? -2.882 7.315 18.479 1.00 92.56 88 ALA A O 1
ATOM 680 N N . TYR A 1 89 ? -1.100 7.513 17.120 1.00 93.75 89 TYR A N 1
ATOM 681 C CA . TYR A 1 89 ? -0.457 8.610 17.839 1.00 93.75 89 TYR A CA 1
ATOM 682 C C . TYR A 1 89 ? -1.217 9.935 17.684 1.00 93.75 89 TYR A C 1
ATOM 684 O O . TYR A 1 89 ? -1.306 10.701 18.642 1.00 93.75 89 TYR A O 1
ATOM 692 N N . GLU A 1 90 ? -1.805 10.194 16.512 1.00 93.94 90 GLU A N 1
ATOM 693 C CA . GLU A 1 90 ? -2.613 11.396 16.254 1.00 93.94 90 GLU A CA 1
ATOM 694 C C . GLU A 1 90 ? -4.012 11.344 16.914 1.00 93.94 90 GLU A C 1
ATOM 696 O O . GLU A 1 90 ? -4.655 12.377 17.111 1.00 93.94 90 GLU A O 1
ATOM 701 N N . LEU A 1 91 ? -4.497 10.157 17.302 1.00 92.44 91 LEU A N 1
ATOM 702 C CA . LEU A 1 91 ? -5.813 9.985 17.928 1.00 92.44 91 LEU A CA 1
ATOM 703 C C . LEU A 1 91 ? -5.861 10.496 19.383 1.00 92.44 91 LEU A C 1
ATOM 705 O O . LEU A 1 91 ? -5.125 10.044 20.259 1.00 92.44 91 LEU A O 1
ATOM 709 N N . ASP A 1 92 ? -6.836 11.361 19.686 1.00 94.12 92 ASP A N 1
ATOM 710 C CA . ASP A 1 92 ? -7.136 11.793 21.058 1.00 94.12 92 ASP A CA 1
ATOM 711 C C . ASP A 1 92 ? -7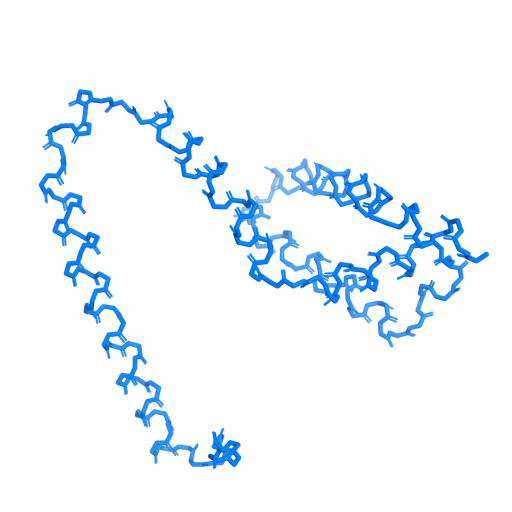.774 10.647 21.868 1.00 94.12 92 ASP A C 1
ATOM 713 O O . ASP A 1 92 ? -8.910 10.228 21.619 1.00 94.12 92 ASP A O 1
ATOM 717 N N . VAL A 1 93 ? -7.059 10.165 22.889 1.00 90.62 93 VAL A N 1
ATOM 718 C CA . VAL A 1 93 ? -7.488 9.041 23.740 1.00 90.62 93 VAL A CA 1
ATOM 719 C C . VAL A 1 93 ? -8.794 9.333 24.494 1.00 90.62 93 VAL A C 1
ATOM 721 O O . VAL A 1 93 ? -9.585 8.417 24.741 1.00 90.62 93 VAL A O 1
ATOM 724 N N . HIS A 1 94 ? -9.051 10.587 24.873 1.00 92.50 94 HIS A N 1
ATOM 725 C CA . HIS A 1 94 ? -10.283 10.976 25.553 1.00 92.50 94 HIS A CA 1
ATOM 726 C C . HIS A 1 94 ? -11.492 10.869 24.615 1.00 92.50 94 HIS A C 1
ATOM 728 O O . HIS A 1 94 ? -12.523 10.312 25.005 1.00 92.50 94 HIS A O 1
ATOM 734 N N . ILE A 1 95 ? -11.365 11.353 23.375 1.00 91.69 95 ILE A N 1
ATOM 735 C CA . ILE A 1 95 ? -12.412 11.225 22.348 1.00 91.69 95 ILE A CA 1
ATOM 736 C C . ILE A 1 95 ? -12.584 9.763 21.933 1.00 91.69 95 ILE A C 1
ATOM 738 O O . ILE A 1 95 ? -13.711 9.266 21.895 1.00 91.69 95 ILE A O 1
ATOM 742 N N . PHE A 1 96 ? -11.480 9.048 21.721 1.00 88.56 96 PHE A N 1
ATOM 743 C CA . PHE A 1 96 ? -11.472 7.635 21.359 1.00 88.56 96 PHE A CA 1
ATOM 744 C C . PHE A 1 96 ? -12.247 6.780 22.360 1.00 88.56 96 PHE A C 1
ATOM 746 O O . PHE A 1 96 ? -13.086 5.980 21.966 1.00 88.56 96 PHE A O 1
ATOM 753 N N . ARG A 1 97 ? -12.050 6.981 23.670 1.00 90.25 97 ARG A N 1
ATOM 754 C CA . ARG A 1 97 ? -12.794 6.226 24.694 1.00 90.25 97 ARG A CA 1
ATOM 755 C C . ARG A 1 97 ? -14.303 6.456 24.626 1.00 90.25 97 ARG A C 1
ATOM 757 O O . ARG A 1 97 ? -15.059 5.528 24.897 1.00 90.25 97 ARG A O 1
ATOM 764 N N . LYS A 1 98 ? -14.748 7.662 24.259 1.00 94.38 98 LYS A N 1
ATOM 765 C CA . LYS A 1 98 ? -16.177 7.971 24.093 1.00 94.38 98 LYS A CA 1
ATOM 766 C C . LYS A 1 98 ? -16.767 7.313 22.845 1.00 94.38 98 LYS A C 1
ATOM 768 O O . LYS A 1 98 ? -17.941 6.958 22.854 1.00 94.38 98 LYS A O 1
ATOM 773 N N . THR A 1 99 ? -15.974 7.144 21.787 1.00 92.81 99 THR A N 1
ATOM 774 C CA . THR A 1 99 ? -16.432 6.604 20.498 1.00 92.81 99 THR A CA 1
ATOM 775 C C . THR A 1 99 ? -16.038 5.147 20.254 1.00 92.81 99 THR A C 1
ATOM 777 O O . THR A 1 99 ? -16.497 4.575 19.269 1.00 92.81 99 THR A O 1
ATOM 780 N N . LEU A 1 100 ? -15.271 4.514 21.150 1.00 93.31 100 LEU A N 1
ATOM 781 C CA . LEU A 1 100 ? -14.720 3.162 20.998 1.00 93.31 100 LEU A CA 1
ATOM 782 C C . LEU A 1 100 ? -15.787 2.125 20.652 1.00 93.31 100 LEU A C 1
ATOM 784 O O . LEU A 1 100 ? -15.618 1.365 19.708 1.00 93.31 100 LEU A O 1
ATOM 788 N N . THR A 1 101 ? -16.900 2.105 21.385 1.00 94.00 101 THR A N 1
ATOM 789 C CA . THR A 1 101 ? -17.984 1.146 21.131 1.00 94.00 101 THR A CA 1
ATOM 790 C C . THR A 1 101 ? -18.554 1.319 19.725 1.00 94.00 101 THR A C 1
ATOM 792 O O . THR A 1 101 ? -18.727 0.339 19.007 1.00 94.00 101 THR A O 1
ATOM 795 N N . ASN A 1 102 ? -18.786 2.565 19.303 1.00 94.12 102 ASN A N 1
ATOM 796 C CA . ASN A 1 102 ? -19.280 2.862 17.961 1.00 94.12 102 ASN A CA 1
ATOM 797 C C . ASN A 1 102 ? -18.243 2.506 16.884 1.00 94.12 102 ASN A C 1
ATOM 799 O O . ASN A 1 102 ? -18.592 1.925 15.863 1.00 94.12 102 ASN A O 1
ATOM 803 N N . ALA A 1 103 ? -16.963 2.795 17.130 1.00 92.88 103 ALA A N 1
ATOM 804 C CA . ALA A 1 103 ? -15.866 2.455 16.231 1.00 92.88 103 ALA A CA 1
ATOM 805 C C . ALA A 1 103 ? -15.714 0.935 16.061 1.00 92.88 103 ALA A C 1
ATOM 807 O O . ALA A 1 103 ? -15.561 0.471 14.938 1.00 92.88 103 ALA A O 1
ATOM 808 N N . THR A 1 104 ? -15.819 0.157 17.142 1.00 94.56 104 THR A N 1
ATOM 809 C CA . THR A 1 104 ? -15.755 -1.313 17.107 1.00 94.56 104 THR A CA 1
ATOM 810 C C . THR A 1 104 ? -16.956 -1.919 16.386 1.00 94.56 104 THR A C 1
ATOM 812 O O . THR A 1 104 ? -16.791 -2.859 15.615 1.00 94.56 104 THR A O 1
ATOM 815 N N . ILE A 1 105 ? -18.163 -1.379 16.591 1.00 95.19 105 ILE A N 1
ATOM 816 C CA . ILE A 1 105 ? -19.355 -1.808 15.844 1.00 95.19 105 ILE A CA 1
ATOM 817 C C . ILE A 1 105 ? -19.218 -1.440 14.360 1.00 95.19 105 ILE A C 1
ATOM 819 O O . ILE A 1 105 ? -19.612 -2.209 13.496 1.00 95.19 105 ILE A O 1
ATOM 823 N N . LEU A 1 106 ? -18.633 -0.297 14.019 1.00 94.50 106 LEU A N 1
ATOM 824 C CA . LEU A 1 106 ? -18.435 0.054 12.616 1.00 94.50 106 LEU A CA 1
ATOM 825 C C . LEU A 1 106 ? -17.344 -0.803 11.953 1.00 94.50 106 LEU A C 1
ATOM 827 O O . LEU A 1 106 ? -17.519 -1.241 10.820 1.00 94.50 106 LEU A O 1
ATOM 831 N N . SER A 1 107 ? -16.228 -1.056 12.640 1.00 94.69 107 SER A N 1
ATOM 832 C CA . SER A 1 107 ? -15.095 -1.779 12.063 1.00 94.69 107 SER A CA 1
ATOM 833 C C . SER A 1 107 ? -15.314 -3.288 12.035 1.00 94.69 107 SER A C 1
ATOM 835 O O . SER A 1 107 ? -15.084 -3.900 11.005 1.00 94.69 107 SER A O 1
ATOM 837 N N . VAL A 1 108 ? -15.797 -3.922 13.105 1.00 95.75 108 VAL A N 1
ATOM 838 C CA . VAL A 1 108 ? -15.855 -5.392 13.157 1.00 95.75 108 VAL A CA 1
ATOM 839 C C . VAL A 1 108 ? -17.013 -5.940 12.310 1.00 95.75 108 VAL A C 1
ATOM 841 O O . VAL A 1 108 ? -16.749 -6.529 11.259 1.00 95.75 108 VAL A O 1
ATOM 844 N N . PRO A 1 109 ? -18.297 -5.754 12.677 1.00 96.12 109 PRO A N 1
ATOM 845 C CA . PRO A 1 109 ? -19.385 -6.272 11.858 1.00 96.12 109 PRO A CA 1
ATOM 846 C C . PRO A 1 109 ? -19.544 -5.501 10.542 1.00 96.12 109 PRO A C 1
ATOM 848 O O . PRO A 1 109 ? -19.917 -6.111 9.544 1.00 96.12 109 PRO A O 1
ATOM 851 N N . GLY A 1 110 ? -19.208 -4.205 10.487 1.00 95.94 110 GLY A N 1
ATOM 852 C CA . GLY A 1 110 ? -19.254 -3.450 9.231 1.00 95.94 110 GLY A CA 1
ATOM 853 C C . GLY A 1 110 ? -18.292 -3.991 8.168 1.00 95.94 110 GLY A C 1
ATOM 854 O O . GLY A 1 110 ? -18.708 -4.161 7.021 1.00 95.94 110 GLY A O 1
ATOM 855 N N . ILE A 1 111 ? -17.054 -4.357 8.535 1.00 96.62 111 ILE A N 1
ATOM 856 C CA . ILE A 1 111 ? -16.107 -4.984 7.594 1.00 96.62 111 ILE A CA 1
ATOM 857 C C . ILE A 1 111 ? -16.595 -6.376 7.174 1.00 96.62 111 ILE A C 1
ATOM 859 O O . ILE A 1 111 ? -16.532 -6.697 5.991 1.00 96.62 111 ILE A O 1
ATOM 863 N N . ILE A 1 112 ? -17.139 -7.188 8.091 1.00 97.62 112 ILE A N 1
ATOM 864 C CA . ILE A 1 112 ? -17.703 -8.510 7.747 1.00 97.62 112 ILE A CA 1
ATOM 865 C C . ILE A 1 112 ? -18.812 -8.372 6.698 1.00 97.62 112 ILE A C 1
ATOM 867 O O . ILE A 1 112 ? -18.792 -9.069 5.684 1.00 97.62 112 ILE A O 1
ATOM 871 N N . ILE A 1 113 ? -19.751 -7.447 6.905 1.00 97.50 113 ILE A N 1
ATOM 872 C CA . ILE A 1 113 ? -20.845 -7.202 5.960 1.00 97.50 113 ILE A CA 1
ATOM 873 C C . ILE A 1 113 ? -20.295 -6.708 4.617 1.00 97.50 113 ILE A C 1
ATOM 875 O O . ILE A 1 113 ? -20.705 -7.213 3.574 1.00 97.50 113 ILE A O 1
ATOM 879 N N . ALA A 1 114 ? -19.340 -5.774 4.618 1.00 96.81 114 ALA A N 1
ATOM 880 C CA . ALA A 1 114 ? -18.717 -5.275 3.392 1.00 96.81 114 ALA A CA 1
ATOM 881 C C . ALA A 1 114 ? -18.009 -6.389 2.601 1.00 96.81 114 ALA A C 1
ATOM 883 O O . ALA A 1 114 ? -18.151 -6.459 1.378 1.00 96.81 114 ALA A O 1
ATOM 884 N N . MET A 1 115 ? -17.301 -7.294 3.285 1.00 97.31 115 MET A N 1
ATOM 885 C CA . MET A 1 115 ? -16.660 -8.452 2.657 1.00 97.31 115 MET A CA 1
ATOM 886 C C . MET A 1 115 ? -17.694 -9.401 2.043 1.00 97.31 115 MET A C 1
ATOM 888 O O . MET A 1 115 ? -17.532 -9.812 0.896 1.00 97.31 115 MET A O 1
ATOM 892 N N . LEU A 1 116 ? -18.788 -9.697 2.754 1.00 97.69 116 LEU A N 1
ATOM 893 C CA . LEU A 1 116 ? -19.865 -10.548 2.237 1.00 97.69 116 LEU A CA 1
ATOM 894 C C . LEU A 1 116 ? -20.579 -9.919 1.034 1.00 97.69 116 LEU A C 1
ATOM 896 O O . LEU A 1 116 ? -20.841 -10.604 0.046 1.00 97.69 116 LEU A O 1
ATOM 900 N N . LEU A 1 117 ? -20.864 -8.616 1.080 1.00 97.31 117 LEU A N 1
ATOM 901 C CA . LEU A 1 117 ? -21.453 -7.891 -0.049 1.00 97.31 117 LEU A CA 1
ATOM 902 C C . LEU A 1 117 ? -20.519 -7.884 -1.264 1.00 97.31 117 LEU A C 1
ATOM 904 O O . LEU A 1 117 ? -20.966 -8.107 -2.383 1.00 97.31 117 LEU A O 1
ATOM 908 N N . THR A 1 118 ? -19.217 -7.696 -1.051 1.00 96.31 118 THR A N 1
ATOM 909 C CA . THR A 1 118 ? -18.225 -7.742 -2.136 1.00 96.31 118 THR A CA 1
ATOM 910 C C . THR A 1 118 ? -18.145 -9.141 -2.748 1.00 96.31 118 THR A C 1
ATOM 912 O O . THR A 1 118 ? -18.186 -9.280 -3.968 1.00 96.31 118 THR A O 1
ATOM 915 N N . ALA A 1 119 ? -18.100 -10.188 -1.920 1.00 95.44 119 ALA A N 1
ATOM 916 C CA . ALA A 1 119 ? -18.074 -11.570 -2.389 1.00 95.44 119 ALA A CA 1
ATOM 917 C C . ALA A 1 119 ? -19.346 -11.940 -3.170 1.00 95.44 119 ALA A C 1
ATOM 919 O O . ALA A 1 119 ? -19.263 -12.496 -4.262 1.00 95.44 119 ALA A O 1
ATOM 920 N 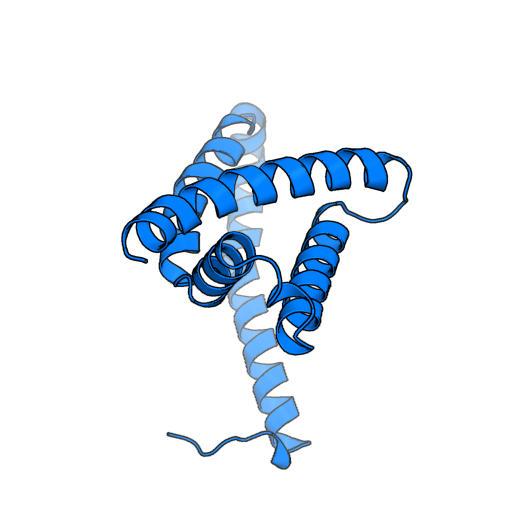N . THR A 1 120 ? -20.524 -11.591 -2.647 1.00 95.50 120 THR A N 1
ATOM 921 C CA . THR A 1 120 ? -21.807 -11.855 -3.321 1.00 95.50 120 THR A CA 1
ATOM 922 C C . THR A 1 120 ? -21.944 -11.083 -4.629 1.00 95.50 120 THR A C 1
ATOM 924 O O . THR A 1 120 ? -22.408 -11.655 -5.613 1.00 95.50 120 THR A O 1
ATOM 927 N N . LEU A 1 121 ? -21.487 -9.828 -4.683 1.00 94.56 121 LEU A N 1
ATOM 928 C CA . LEU A 1 121 ? -21.438 -9.053 -5.921 1.00 94.56 121 LEU A CA 1
ATOM 929 C C . LEU A 1 121 ? -20.527 -9.717 -6.960 1.00 94.56 121 LEU A C 1
ATOM 931 O O . LEU A 1 121 ? -20.933 -9.858 -8.110 1.00 94.56 121 LEU A O 1
ATOM 935 N N . MET A 1 122 ? -19.329 -10.157 -6.563 1.00 92.38 122 MET A N 1
ATOM 936 C CA . MET A 1 122 ? -18.387 -10.832 -7.463 1.00 92.38 122 MET A CA 1
ATOM 937 C C . MET A 1 122 ? -18.948 -12.149 -8.009 1.00 92.38 122 MET A C 1
ATOM 939 O O . MET A 1 122 ? -18.872 -12.383 -9.213 1.00 92.38 122 MET A O 1
ATOM 943 N N . ILE A 1 123 ? -19.574 -12.973 -7.160 1.00 91.38 123 ILE A N 1
ATOM 944 C CA . ILE A 1 123 ? -20.273 -14.195 -7.595 1.00 91.38 123 ILE A CA 1
ATOM 945 C C . ILE A 1 123 ? -21.412 -13.838 -8.559 1.00 91.38 123 ILE A C 1
ATOM 947 O O . ILE A 1 123 ? -21.551 -14.458 -9.609 1.00 91.38 123 ILE A O 1
ATOM 951 N N . GLY A 1 124 ? -22.195 -12.801 -8.244 1.00 90.88 124 GLY A N 1
ATOM 952 C CA . GLY A 1 124 ? -23.256 -12.300 -9.115 1.00 90.88 124 GLY A CA 1
ATOM 953 C C . GLY A 1 124 ? -22.729 -11.922 -10.499 1.00 90.88 124 GLY A C 1
ATOM 954 O O . GLY A 1 124 ? -23.245 -12.405 -11.504 1.00 90.88 124 GLY A O 1
ATOM 955 N N . ILE A 1 125 ? -21.659 -11.128 -10.568 1.00 90.00 125 ILE A N 1
ATOM 956 C CA . ILE A 1 125 ? -21.012 -10.756 -11.835 1.00 90.00 125 ILE A CA 1
ATOM 957 C C . ILE A 1 125 ? -20.553 -12.003 -12.606 1.00 90.00 125 ILE A C 1
ATOM 959 O O . ILE A 1 125 ? -20.812 -12.079 -13.807 1.00 90.00 125 ILE A O 1
ATOM 963 N N . GLY A 1 126 ? -19.961 -12.996 -11.932 1.00 84.69 126 GLY A N 1
ATOM 964 C CA . GLY A 1 126 ? -19.559 -14.266 -12.552 1.00 84.69 126 GLY A CA 1
ATOM 965 C C . GLY A 1 126 ? -20.726 -15.007 -13.211 1.00 84.69 126 GLY A C 1
ATOM 966 O O . GLY A 1 126 ? -20.601 -15.490 -14.333 1.00 84.69 126 GLY A O 1
ATOM 967 N N . THR A 1 127 ? -21.911 -14.996 -12.590 1.00 83.81 127 THR A N 1
ATOM 968 C CA . THR A 1 127 ? -23.107 -15.625 -13.183 1.00 83.81 127 THR A CA 1
ATOM 969 C C . THR A 1 127 ? -23.672 -14.880 -14.399 1.00 83.81 127 THR A C 1
ATOM 971 O O . THR A 1 127 ? -24.211 -15.517 -15.302 1.00 83.81 127 THR A O 1
ATOM 974 N N . PHE A 1 128 ? -23.558 -13.546 -14.452 1.00 81.69 128 PHE A N 1
ATOM 975 C CA . PHE A 1 128 ? -24.064 -12.736 -15.572 1.00 81.69 128 PHE A CA 1
ATOM 976 C C . PHE A 1 128 ? -23.073 -12.623 -16.736 1.00 81.69 128 PHE A C 1
ATOM 978 O O . PHE A 1 128 ? -23.489 -12.442 -17.880 1.00 81.69 128 PHE A O 1
ATOM 985 N N . ALA A 1 129 ? -21.774 -12.726 -16.461 1.00 76.44 129 ALA A N 1
ATOM 986 C CA . ALA A 1 129 ? -20.716 -12.652 -17.456 1.00 76.44 129 ALA A CA 1
ATOM 987 C C . ALA A 1 129 ? -19.673 -13.767 -17.226 1.00 76.44 129 ALA A C 1
ATOM 989 O O . ALA A 1 129 ? -18.556 -13.494 -16.780 1.00 76.44 129 ALA A O 1
ATOM 990 N N . PRO A 1 130 ? -20.011 -15.025 -17.576 1.00 66.88 130 PRO A N 1
ATOM 991 C CA . PRO A 1 130 ? -19.157 -16.195 -17.332 1.00 66.88 130 PRO A CA 1
ATOM 992 C C . PRO A 1 130 ? -17.810 -16.152 -18.076 1.00 66.88 130 PRO A C 1
ATOM 994 O O . PRO A 1 130 ? -16.882 -16.872 -17.729 1.00 66.88 130 PRO A O 1
ATOM 997 N N . SER A 1 131 ? -17.651 -15.272 -19.070 1.00 64.25 131 SER A N 1
ATOM 998 C CA . SER A 1 131 ? -16.399 -15.102 -19.823 1.00 64.25 131 SER A CA 1
ATOM 999 C C . SER A 1 131 ? -15.248 -14.451 -19.032 1.00 64.25 131 SER A C 1
ATOM 1001 O O . SER A 1 131 ? -14.155 -14.324 -19.581 1.00 64.25 131 SER A O 1
ATOM 1003 N N . TYR A 1 132 ? -15.468 -14.011 -17.786 1.00 57.75 132 TYR A N 1
ATOM 1004 C CA . TYR A 1 132 ? -14.415 -13.474 -16.905 1.00 57.75 132 TYR A CA 1
ATOM 1005 C C . TYR A 1 132 ? -13.792 -14.525 -15.975 1.00 57.75 132 TYR A C 1
ATOM 1007 O O . TYR A 1 132 ? -12.829 -14.219 -15.270 1.00 57.75 132 TYR A O 1
ATOM 1015 N N . GLU A 1 133 ? -14.307 -15.755 -15.973 1.00 59.12 133 GLU A N 1
ATOM 1016 C CA . GLU A 1 133 ? -13.709 -16.864 -15.237 1.00 59.12 133 GLU A CA 1
ATOM 1017 C C . GLU A 1 133 ? -12.464 -17.344 -16.002 1.00 59.12 133 GLU A C 1
ATOM 1019 O O . GLU A 1 133 ? -12.531 -18.154 -16.925 1.00 59.12 133 GLU A O 1
ATOM 1024 N N . GLY A 1 134 ? -11.293 -16.804 -15.645 1.00 61.72 134 GLY A N 1
ATOM 1025 C CA . GLY A 1 134 ? -10.032 -17.497 -15.920 1.00 61.72 134 GLY A CA 1
ATOM 1026 C C . GLY A 1 134 ? -10.092 -18.914 -15.325 1.00 61.72 134 GLY A C 1
ATOM 1027 O O . GLY A 1 134 ? -10.809 -19.111 -14.341 1.00 61.72 134 GLY A O 1
ATOM 1028 N N . PRO A 1 135 ? -9.397 -19.908 -15.913 1.00 54.03 135 PRO A N 1
ATOM 1029 C CA . PRO A 1 135 ? -9.547 -21.305 -15.522 1.00 54.03 135 PRO A CA 1
ATOM 1030 C C . PRO A 1 135 ? -9.357 -21.453 -14.013 1.00 54.03 135 PRO A C 1
ATOM 1032 O O . PRO A 1 135 ? -8.323 -21.056 -13.475 1.00 54.03 135 PRO A O 1
ATOM 1035 N N . LEU A 1 136 ? -10.386 -21.991 -13.356 1.00 56.12 136 LEU A N 1
ATOM 1036 C CA . LEU A 1 136 ? -10.375 -22.357 -11.945 1.00 56.12 136 LEU A CA 1
ATOM 1037 C C . LEU A 1 136 ? -9.218 -23.343 -11.723 1.00 56.12 136 LEU A C 1
ATOM 1039 O O . LEU A 1 136 ? -9.316 -24.510 -12.107 1.00 56.12 136 LEU A O 1
ATOM 1043 N N . HIS A 1 137 ? -8.118 -22.852 -11.155 1.00 47.44 137 HIS A N 1
ATOM 1044 C CA . HIS A 1 137 ? -7.014 -23.645 -10.623 1.00 47.44 137 HIS A CA 1
ATOM 1045 C C . HIS A 1 137 ? -7.003 -23.525 -9.104 1.00 47.44 137 HIS A C 1
ATOM 1047 O O . HIS A 1 137 ? -7.115 -22.380 -8.609 1.00 47.44 137 HIS A O 1
#

Foldseek 3Di:
DVVLLVCLQVVLCVCLVVVLVVLCVVCVPPPDDSVVSSVVVLVVVVVCVVVVVCVVPVSPNSNNVCVVPPDVVVVCVVVVVVVVVVVVVPDDPVVCVVCVVVVCVCPPVVVVVVVVVVVVVVVVVCVVCVVPDDDDD

pLDDT: mean 86.67, std 10.06, range [47.44, 97.69]

Secondary structure (DSSP, 8-state):
-HHHHHHHHHHHHHHHHHHHHHHHHHHTTSSS-HHHHHHHHHHHHHHHHHTTTTTT-HHHHHHHHHHHTS-HHHHHHHHHHHHHHHHHHHS-HHHHHHHHHHHHHHHHHHHHHHHHHHHHHHHHHHHH-GGG-----

Organism: NCBI:txid999420

InterPro domains:
  IPR006153 Cation/H+ exchanger, transmembrane domain [PF00999] (25-123)
  IPR018422 Cation/H+ exchanger, CPA1 family [PTHR10110] (10-127)

Sequence (137 aa):
METNNLLAPLFFVLIGLMGGAILKFGLKKMPLPYSVGLFAFGLLIGTFDRIGWLESIPILKSSIDFAGNANPDMILYIFLPILIFDAAYELDVHIFRKTLTNATILSVPGIIIAMLLTATLMIGIGTFAPSYEGPLH